Protein AF-A0A7R8WP58-F1 (afdb_monomer_lite)

Structure (mmCIF, N/CA/C/O backbone):
data_AF-A0A7R8WP58-F1
#
_entry.id   AF-A0A7R8WP58-F1
#
loop_
_atom_site.group_PDB
_atom_site.id
_atom_site.type_symbol
_atom_site.label_atom_id
_atom_site.label_alt_id
_atom_site.label_comp_id
_atom_site.label_asym_id
_atom_site.label_entity_id
_atom_site.label_seq_id
_atom_site.pdbx_PDB_ins_code
_atom_site.Cartn_x
_atom_site.Cartn_y
_atom_site.Cartn_z
_atom_site.occupancy
_atom_site.B_iso_or_equiv
_atom_site.auth_seq_id
_atom_site.auth_comp_id
_atom_site.auth_asym_id
_atom_site.auth_atom_id
_atom_site.pdbx_PDB_model_num
ATOM 1 N N . MET A 1 1 ? -33.210 34.467 53.125 1.00 68.06 1 MET A N 1
ATOM 2 C CA . MET A 1 1 ? -32.275 33.320 53.226 1.00 68.06 1 MET A CA 1
ATOM 3 C C . MET A 1 1 ? -32.558 32.257 52.162 1.00 68.06 1 MET A C 1
ATOM 5 O O . MET A 1 1 ? -31.638 31.905 51.439 1.00 68.06 1 MET A O 1
ATOM 9 N N . ALA A 1 2 ? -33.819 31.841 51.974 1.00 75.44 2 ALA A N 1
ATOM 10 C CA . ALA A 1 2 ? -34.217 30.855 50.958 1.00 75.44 2 ALA A CA 1
ATOM 11 C C . ALA A 1 2 ? -33.840 31.225 49.505 1.00 75.44 2 ALA A C 1
ATOM 13 O O . ALA A 1 2 ? -33.280 30.396 48.801 1.00 75.44 2 ALA A O 1
ATOM 14 N N . LEU A 1 3 ? -34.055 32.477 49.074 1.00 73.69 3 LEU A N 1
ATOM 15 C CA . LEU A 1 3 ? -33.758 32.908 47.695 1.00 73.69 3 LEU A CA 1
ATOM 16 C C . LEU A 1 3 ? -32.257 32.872 47.361 1.00 73.69 3 LEU A C 1
ATOM 18 O O . LEU A 1 3 ? -31.870 32.471 46.272 1.00 73.69 3 LEU A O 1
ATOM 22 N N . ARG A 1 4 ? -31.400 33.232 48.323 1.00 79.25 4 ARG A N 1
ATOM 23 C CA . ARG A 1 4 ? -29.939 33.168 48.172 1.00 79.25 4 ARG A CA 1
ATOM 24 C C . ARG A 1 4 ? -29.453 31.719 48.088 1.00 79.25 4 ARG A C 1
ATOM 26 O O . ARG A 1 4 ? -28.597 31.431 47.263 1.00 79.25 4 ARG A O 1
ATOM 33 N N . ASN A 1 5 ? -30.030 30.815 48.882 1.00 73.81 5 ASN A N 1
ATOM 34 C CA . ASN A 1 5 ? -29.728 29.383 48.800 1.00 73.81 5 ASN A CA 1
ATOM 35 C C . ASN A 1 5 ? -30.231 28.765 47.487 1.00 73.81 5 ASN A C 1
ATOM 37 O O . ASN A 1 5 ? -29.551 27.918 46.921 1.00 73.81 5 ASN A O 1
ATOM 41 N N . PHE A 1 6 ? -31.380 29.214 46.975 1.00 83.88 6 PHE A N 1
ATOM 42 C CA . PHE A 1 6 ? -31.916 28.757 45.692 1.00 83.88 6 PHE A CA 1
ATOM 43 C C . PHE A 1 6 ? -31.050 29.220 44.513 1.00 83.88 6 PHE A C 1
ATOM 45 O O . PHE A 1 6 ? -30.706 28.419 43.652 1.00 83.88 6 PHE A O 1
ATOM 52 N N . LEU A 1 7 ? -30.621 30.487 44.516 1.00 84.81 7 LEU A N 1
ATOM 53 C CA . LEU A 1 7 ? -29.692 31.027 43.519 1.00 84.81 7 LEU A CA 1
ATOM 54 C C . LEU A 1 7 ? -28.318 30.343 43.583 1.00 84.81 7 LEU A C 1
ATOM 56 O O . LEU A 1 7 ? -27.746 30.037 42.542 1.00 84.81 7 LEU A O 1
ATOM 60 N N . LEU A 1 8 ? -27.812 30.049 44.786 1.00 82.06 8 LEU A N 1
ATOM 61 C CA . LEU A 1 8 ? -26.585 29.267 44.969 1.00 82.06 8 LEU A CA 1
ATOM 62 C C . LEU A 1 8 ? -26.729 27.848 44.405 1.00 82.06 8 LEU A C 1
ATOM 64 O O . LEU A 1 8 ? -25.836 27.395 43.699 1.00 82.06 8 LEU A O 1
ATOM 68 N N . HIS A 1 9 ? -27.853 27.169 44.647 1.00 81.06 9 HIS A N 1
ATOM 69 C CA . HIS A 1 9 ? -28.121 25.862 44.044 1.00 81.06 9 HIS A CA 1
ATOM 70 C C . HIS A 1 9 ? -28.198 25.926 42.519 1.00 81.06 9 HIS A C 1
ATOM 72 O O . HIS A 1 9 ? -27.624 25.067 41.857 1.00 81.06 9 HIS A O 1
ATOM 78 N N . LEU A 1 10 ? -28.855 26.946 41.961 1.00 84.94 10 LEU A N 1
ATOM 79 C CA . LEU A 1 10 ? -28.964 27.121 40.513 1.00 84.94 10 LEU A CA 1
ATOM 80 C C . LEU A 1 10 ? -27.586 27.323 39.865 1.00 84.94 10 LEU A C 1
ATOM 82 O O . LEU A 1 10 ? -27.299 26.724 38.833 1.00 84.94 10 LEU A O 1
ATOM 86 N N . LEU A 1 11 ? -26.723 28.126 40.497 1.00 86.00 11 LEU A N 1
ATOM 87 C CA . LEU A 1 11 ? -25.346 28.342 40.050 1.00 86.00 11 LEU A CA 1
ATOM 88 C C . LEU A 1 11 ? -24.511 27.063 40.138 1.00 86.00 11 LEU A C 1
ATOM 90 O O . LEU A 1 11 ? -23.787 26.755 39.201 1.00 86.00 11 LEU A O 1
ATOM 94 N N . VAL A 1 12 ? -24.638 26.296 41.223 1.00 85.62 12 VAL A N 1
ATOM 95 C CA . VAL A 1 12 ? -23.938 25.009 41.368 1.00 85.62 12 VAL A CA 1
ATOM 96 C C . VAL A 1 12 ? -24.387 24.022 40.289 1.00 85.62 12 VAL A C 1
ATOM 98 O O . VAL A 1 12 ? -23.543 23.397 39.661 1.00 85.62 12 VAL A O 1
ATOM 101 N N . VAL A 1 13 ? -25.691 23.919 40.013 1.00 83.69 13 VAL A N 1
ATOM 102 C CA . VAL A 1 13 ? -26.216 23.056 38.940 1.00 83.69 13 VAL A CA 1
ATOM 103 C C . VAL A 1 13 ? -25.711 23.510 37.568 1.00 83.69 13 VAL A C 1
ATOM 105 O O . VAL A 1 13 ? -25.278 22.672 36.781 1.00 83.69 13 VAL A O 1
ATOM 108 N N . ALA A 1 14 ? -25.704 24.817 37.289 1.00 83.25 14 ALA A N 1
ATOM 109 C CA . ALA A 1 14 ? -25.178 25.362 36.038 1.00 83.25 14 ALA A CA 1
ATOM 110 C C . ALA A 1 14 ? -23.674 25.079 35.861 1.00 83.25 14 ALA A C 1
ATOM 112 O O . ALA A 1 14 ? -23.256 24.686 34.777 1.00 83.25 14 ALA A O 1
ATOM 113 N N . VAL A 1 15 ? -22.866 25.217 36.922 1.00 80.56 15 VAL A N 1
ATOM 114 C CA . VAL A 1 15 ? -21.425 24.902 36.898 1.00 80.56 15 VAL A CA 1
ATOM 115 C C . VAL A 1 15 ? -21.194 23.410 36.644 1.00 80.56 15 VAL A C 1
ATOM 117 O O . VAL A 1 15 ? -20.468 23.072 35.716 1.00 80.56 15 VAL A O 1
ATOM 120 N N . LEU A 1 16 ? -21.890 22.527 37.369 1.00 75.81 16 LEU A N 1
ATOM 121 C CA . LEU A 1 16 ? -21.774 21.071 37.201 1.00 75.81 16 LEU A CA 1
ATOM 122 C C . LEU A 1 16 ? -22.236 20.580 35.818 1.00 75.81 16 LEU A C 1
ATOM 124 O O . LEU A 1 16 ? -21.753 19.560 35.331 1.00 75.81 16 LEU A O 1
ATOM 128 N N . SER A 1 17 ? -23.166 21.296 35.178 1.00 73.38 17 SER A N 1
ATOM 129 C CA . SER A 1 17 ? -23.637 20.970 33.824 1.00 73.38 17 SER A CA 1
ATOM 130 C C . SER A 1 17 ? -22.551 21.214 32.770 1.00 73.38 17 SER A C 1
ATOM 132 O O . SER A 1 17 ? -22.412 20.412 31.852 1.00 73.38 17 SER A O 1
ATOM 134 N N . ASN A 1 18 ? -21.737 22.265 32.937 1.00 63.88 18 ASN A N 1
ATOM 135 C CA . ASN A 1 18 ? -20.601 22.550 32.050 1.00 63.88 18 ASN A CA 1
ATOM 136 C C . ASN A 1 18 ? -19.477 21.504 32.185 1.00 63.88 18 ASN A C 1
ATOM 138 O O . ASN A 1 18 ? -18.774 21.222 31.216 1.00 63.88 18 ASN A O 1
ATOM 142 N N . ASP A 1 19 ? -19.308 20.909 33.370 1.00 63.84 19 ASP A N 1
ATOM 143 C CA . ASP A 1 19 ? -18.281 19.887 33.609 1.00 63.84 19 ASP A CA 1
ATOM 144 C C . ASP A 1 19 ? -18.622 18.537 32.946 1.00 63.84 19 ASP A C 1
ATOM 146 O O . ASP A 1 19 ? -17.722 17.813 32.516 1.00 63.84 19 A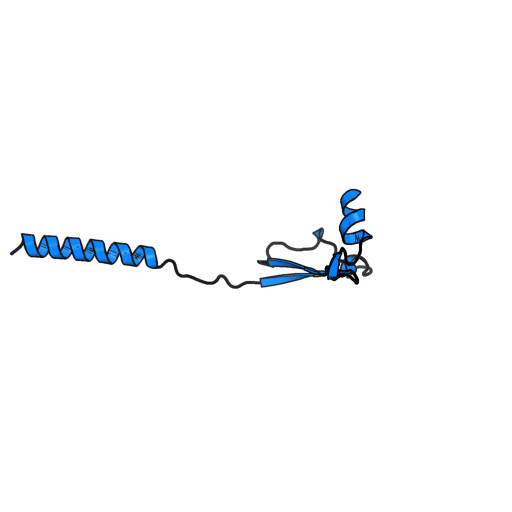SP A O 1
ATOM 150 N N . LEU A 1 20 ? -19.912 18.195 32.814 1.00 60.78 20 LEU A N 1
ATOM 151 C CA . LEU A 1 20 ? -20.348 16.932 32.202 1.00 60.78 20 LEU A CA 1
ATOM 152 C C . LEU A 1 20 ? -20.134 16.906 30.679 1.00 60.78 20 LEU A C 1
ATOM 154 O O . LEU A 1 20 ? -19.805 15.856 30.129 1.00 60.78 20 LEU A O 1
ATOM 158 N N . GLU A 1 21 ? -20.247 18.052 30.002 1.00 60.25 21 GLU A N 1
ATOM 159 C CA . GLU A 1 21 ? -19.946 18.170 28.566 1.00 60.25 21 GLU A CA 1
ATOM 160 C C . GLU A 1 21 ? -18.440 18.058 28.269 1.00 60.25 21 GLU A C 1
ATOM 162 O O . GLU A 1 21 ? -18.048 17.631 27.183 1.00 60.25 21 GLU A O 1
ATOM 167 N N . ASN A 1 22 ? -17.587 18.355 29.256 1.00 58.12 22 ASN A N 1
ATOM 168 C CA . ASN A 1 22 ? -16.131 18.243 29.145 1.00 58.12 22 ASN A CA 1
ATOM 169 C C . ASN A 1 22 ? -15.597 16.839 29.485 1.00 58.12 22 ASN A C 1
ATOM 171 O O . ASN A 1 22 ? -14.414 16.554 29.291 1.00 58.12 22 ASN A O 1
ATOM 175 N N . LEU A 1 23 ? -16.472 15.916 29.908 1.00 57.47 23 LEU A N 1
ATOM 176 C CA . LEU A 1 23 ? -16.184 14.480 29.954 1.00 57.47 23 LEU A CA 1
ATOM 177 C C . LEU A 1 23 ? -16.292 13.844 28.556 1.00 57.47 23 LEU A C 1
ATOM 179 O O . LEU A 1 23 ? -16.566 12.652 28.415 1.00 57.47 23 LEU A O 1
ATOM 183 N N . SER A 1 2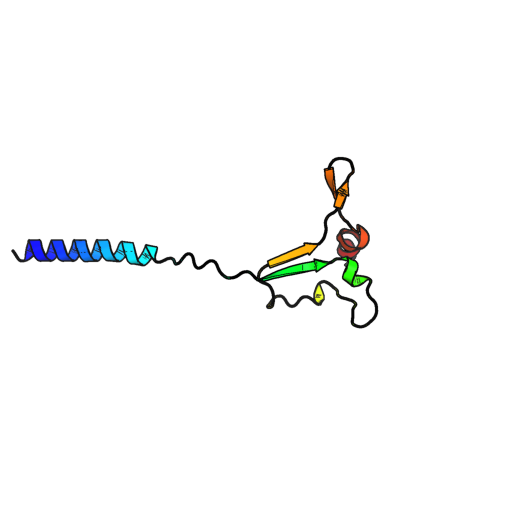4 ? -16.016 14.602 27.489 1.00 59.59 24 SER A N 1
ATOM 184 C CA . SER A 1 24 ? -15.498 14.003 26.268 1.00 59.59 24 SER A CA 1
ATOM 185 C C . SER A 1 24 ? -14.140 13.404 26.619 1.00 59.59 24 SER A C 1
ATOM 187 O O . SER A 1 24 ? -13.087 14.026 26.464 1.00 59.59 24 SER A O 1
ATOM 189 N N . THR A 1 25 ? -14.157 12.191 27.167 1.00 51.97 25 THR A N 1
ATOM 190 C CA . THR A 1 25 ? -12.969 11.374 27.312 1.00 51.97 25 THR A CA 1
ATOM 191 C C . THR A 1 25 ? -12.292 11.388 25.952 1.00 51.97 25 THR A C 1
ATOM 193 O O . THR A 1 25 ? -12.826 10.837 24.987 1.00 51.97 25 THR A O 1
ATOM 196 N N . HIS A 1 26 ? -11.126 12.022 25.856 1.00 56.34 26 HIS A N 1
ATOM 197 C CA . HIS A 1 26 ? -10.170 11.772 24.786 1.00 56.34 26 HIS A CA 1
ATOM 198 C C . HIS A 1 26 ? -9.647 10.339 24.984 1.00 56.34 26 HIS A C 1
ATOM 200 O O . HIS A 1 26 ? -8.486 10.090 25.296 1.00 56.34 26 HIS A O 1
ATOM 206 N N . SER A 1 27 ? -10.552 9.367 24.873 1.00 62.31 27 SER A N 1
ATOM 207 C CA . SER A 1 27 ? -10.228 7.968 24.708 1.00 62.31 27 SER A CA 1
ATOM 208 C C . SER A 1 27 ? -9.604 7.889 23.328 1.00 62.31 27 SER A C 1
ATOM 210 O O . SER A 1 27 ? -10.297 7.832 22.314 1.00 62.31 27 SER A O 1
ATOM 212 N N . SER A 1 28 ? -8.278 7.999 23.278 1.00 70.31 28 SER A N 1
ATOM 213 C CA . SER A 1 28 ? -7.519 7.651 22.087 1.00 70.31 28 SER A CA 1
ATOM 214 C C . SER A 1 28 ? -7.888 6.210 21.743 1.00 70.31 28 SER A C 1
ATOM 216 O O . SER A 1 28 ? -7.446 5.270 22.408 1.00 70.31 28 SER A O 1
ATOM 218 N N . SER A 1 29 ? -8.774 6.030 20.759 1.00 81.50 29 SER A N 1
ATOM 219 C CA . SER A 1 29 ? -9.173 4.706 20.297 1.00 81.50 29 SER A CA 1
ATOM 220 C C . SER A 1 29 ? -7.906 3.951 19.902 1.00 81.50 29 SER A C 1
ATOM 222 O O . SER A 1 29 ? -7.127 4.454 19.082 1.00 81.50 29 SER A O 1
ATOM 224 N N . LYS A 1 30 ? -7.681 2.762 20.474 1.00 90.44 30 LYS A N 1
ATOM 225 C CA . LYS A 1 30 ? -6.521 1.937 20.113 1.00 90.44 30 LYS A CA 1
ATOM 226 C C . LYS A 1 30 ? -6.508 1.730 18.599 1.00 90.44 30 LYS A C 1
ATOM 228 O O . LYS A 1 30 ? -7.530 1.397 18.003 1.00 90.44 30 LYS A O 1
ATOM 233 N N . ARG A 1 31 ? -5.350 1.948 17.977 1.00 94.50 31 ARG A N 1
ATOM 234 C CA . ARG A 1 31 ? -5.182 1.797 16.530 1.00 94.50 31 ARG A CA 1
ATOM 235 C C . ARG A 1 31 ? -4.585 0.431 16.211 1.00 94.50 31 ARG A C 1
ATOM 237 O O . ARG A 1 31 ? -3.617 0.029 16.848 1.00 94.50 31 ARG A O 1
ATOM 244 N N . VAL A 1 32 ? -5.137 -0.238 15.202 1.00 96.50 32 VAL A N 1
ATOM 245 C CA . VAL A 1 32 ? -4.543 -1.417 14.562 1.00 96.50 32 VAL A CA 1
ATOM 246 C C . VAL A 1 32 ? -4.162 -0.994 13.150 1.00 96.50 32 VAL A C 1
ATOM 248 O O . VAL A 1 32 ? -5.036 -0.731 12.325 1.00 96.50 32 VAL A O 1
ATOM 251 N N . VAL A 1 33 ? -2.860 -0.849 12.906 1.00 97.19 33 VAL A N 1
ATOM 252 C CA . VAL A 1 33 ? -2.323 -0.351 11.634 1.00 97.19 33 VAL A CA 1
ATOM 253 C C . VAL A 1 33 ? -1.809 -1.531 10.823 1.00 97.19 33 VAL A C 1
ATOM 255 O O . VAL A 1 33 ? -0.852 -2.191 11.221 1.00 97.19 33 VAL A O 1
ATOM 258 N N . CYS A 1 34 ? -2.444 -1.784 9.686 1.00 98.25 34 CYS A N 1
ATOM 259 C CA . CYS A 1 34 ? -2.082 -2.861 8.779 1.00 98.25 34 CYS A CA 1
ATOM 260 C C . CYS A 1 34 ? -1.329 -2.307 7.575 1.00 98.25 34 CYS A C 1
ATOM 262 O O . CYS A 1 34 ? -1.722 -1.290 7.010 1.00 98.25 34 CYS A O 1
ATOM 264 N N . TYR A 1 35 ? -0.270 -2.996 7.165 1.00 98.19 35 TYR A N 1
ATOM 265 C CA . TYR A 1 35 ? 0.478 -2.672 5.955 1.00 98.19 35 TYR A CA 1
ATOM 266 C C . TYR A 1 35 ? 0.085 -3.645 4.848 1.00 98.19 35 TYR A C 1
ATOM 268 O O . TYR A 1 35 ? 0.238 -4.857 5.001 1.00 98.19 35 TYR A O 1
ATOM 276 N N . TYR A 1 36 ? -0.403 -3.114 3.732 1.00 97.62 36 TYR A N 1
ATOM 277 C CA . TYR A 1 36 ? -0.585 -3.874 2.503 1.00 97.62 36 TYR A CA 1
ATOM 278 C C . TYR A 1 36 ? 0.646 -3.700 1.621 1.00 97.62 36 TYR A C 1
ATOM 280 O O . TYR A 1 36 ? 1.127 -2.586 1.453 1.00 97.62 36 TYR A O 1
ATOM 288 N N . THR A 1 37 ? 1.147 -4.793 1.051 1.00 97.19 37 THR A N 1
ATOM 289 C CA . THR A 1 37 ? 2.348 -4.777 0.208 1.00 97.19 37 THR A CA 1
ATOM 290 C C . THR A 1 37 ? 1.985 -5.186 -1.210 1.00 97.19 37 THR A C 1
ATOM 292 O O . THR A 1 37 ? 1.534 -6.311 -1.433 1.00 97.19 37 THR A O 1
ATOM 295 N N . ASN A 1 38 ? 2.181 -4.280 -2.170 1.00 94.69 38 ASN A N 1
ATOM 296 C CA . ASN A 1 38 ? 1.742 -4.472 -3.556 1.00 94.69 38 ASN A CA 1
ATOM 297 C C . ASN A 1 38 ? 2.384 -5.697 -4.232 1.00 94.69 38 ASN A C 1
ATOM 299 O O . ASN A 1 38 ? 1.732 -6.395 -5.004 1.00 94.69 38 ASN A O 1
ATOM 303 N N . TRP A 1 39 ? 3.614 -6.053 -3.856 1.00 95.81 39 TRP A N 1
ATOM 304 C CA . TRP A 1 39 ? 4.316 -7.220 -4.390 1.00 95.81 39 TRP A CA 1
ATOM 305 C C . TRP A 1 39 ? 3.778 -8.569 -3.882 1.00 95.81 39 TRP A C 1
ATOM 307 O O . TRP A 1 39 ? 4.184 -9.620 -4.384 1.00 95.81 39 TRP A O 1
ATOM 317 N N . SER A 1 40 ? 2.860 -8.589 -2.907 1.00 97.06 40 SER A N 1
ATOM 318 C CA . SER A 1 40 ? 2.256 -9.841 -2.423 1.00 97.06 40 SER A CA 1
ATOM 319 C C . SER A 1 40 ? 1.397 -10.547 -3.481 1.00 97.06 40 SER A C 1
ATOM 321 O O . SER A 1 40 ? 1.203 -11.762 -3.400 1.00 97.06 40 SER A O 1
ATOM 323 N N . VAL A 1 41 ? 0.970 -9.829 -4.523 1.00 95.44 41 VAL A N 1
ATOM 324 C CA . VAL A 1 41 ? 0.282 -10.390 -5.696 1.00 95.44 41 VAL A CA 1
ATOM 325 C C . VAL A 1 41 ? 1.165 -11.342 -6.515 1.00 95.44 41 VAL A C 1
ATOM 327 O O . VAL A 1 41 ? 0.647 -12.207 -7.221 1.00 95.44 41 VAL A O 1
ATOM 330 N N . TYR A 1 42 ? 2.492 -11.214 -6.415 1.00 95.94 42 TYR A N 1
ATOM 331 C CA . TYR A 1 42 ? 3.450 -12.036 -7.161 1.00 95.94 42 TYR A CA 1
ATOM 332 C C . TYR A 1 42 ? 3.789 -13.362 -6.474 1.00 95.94 42 TYR A C 1
ATOM 334 O O . TYR A 1 42 ? 4.477 -14.209 -7.051 1.00 95.94 42 TYR A O 1
ATOM 342 N N . ARG A 1 43 ? 3.312 -13.570 -5.242 1.00 97.94 43 ARG A N 1
ATOM 343 C CA . ARG A 1 43 ? 3.445 -14.858 -4.556 1.00 97.94 43 ARG A CA 1
ATOM 344 C C . ARG A 1 43 ? 2.598 -15.922 -5.255 1.00 97.94 43 ARG A C 1
ATOM 346 O O . ARG A 1 43 ? 1.596 -15.622 -5.897 1.00 97.94 43 ARG A O 1
ATOM 353 N N . GLN A 1 44 ? 3.017 -17.176 -5.120 1.00 97.19 44 GLN A N 1
ATOM 354 C CA . GLN A 1 44 ? 2.364 -18.319 -5.756 1.00 97.19 44 GLN A CA 1
ATOM 355 C C . GLN A 1 44 ? 1.391 -19.020 -4.803 1.00 97.19 44 GLN A C 1
ATOM 357 O O . GLN A 1 44 ? 1.560 -18.992 -3.580 1.00 97.19 44 GLN A O 1
ATOM 362 N N . GLY A 1 45 ? 0.391 -19.690 -5.379 1.00 96.75 45 GLY A N 1
ATOM 363 C CA . GLY A 1 45 ? -0.578 -20.500 -4.641 1.00 96.75 45 GLY A CA 1
ATOM 364 C C . GLY A 1 45 ? -1.317 -19.712 -3.557 1.00 96.75 45 GLY A C 1
ATOM 365 O O . GLY A 1 45 ? -1.684 -18.557 -3.754 1.00 96.75 45 GLY A O 1
ATOM 366 N N . ILE A 1 46 ? -1.504 -20.339 -2.394 1.00 96.81 46 ILE A N 1
ATOM 367 C CA . ILE A 1 46 ? -2.254 -19.772 -1.259 1.00 96.81 46 ILE A CA 1
ATOM 368 C C . ILE A 1 46 ? -1.606 -18.528 -0.634 1.00 96.81 46 ILE A C 1
ATOM 370 O O . ILE A 1 46 ? -2.244 -17.837 0.151 1.00 96.81 46 ILE A O 1
ATOM 374 N N . ALA A 1 47 ? -0.336 -18.254 -0.944 1.00 96.50 47 ALA A N 1
ATOM 375 C CA . ALA A 1 47 ? 0.375 -17.089 -0.431 1.00 96.50 47 ALA A CA 1
ATOM 376 C C . ALA A 1 47 ? 0.168 -15.838 -1.301 1.00 96.50 47 ALA A C 1
ATOM 378 O O . ALA A 1 47 ? 0.599 -14.753 -0.899 1.00 96.50 47 ALA A O 1
ATOM 379 N N . LYS A 1 48 ? -0.454 -15.981 -2.483 1.00 97.69 48 LYS A N 1
ATOM 380 C CA . LYS A 1 48 ? -0.873 -14.854 -3.320 1.00 97.69 48 LYS A CA 1
ATOM 381 C C . LYS A 1 48 ? -1.913 -14.035 -2.569 1.00 97.69 48 LYS A C 1
ATOM 383 O O . LYS A 1 48 ? -2.923 -14.578 -2.136 1.00 97.69 48 LYS A O 1
ATOM 388 N N . PHE A 1 49 ? -1.666 -12.738 -2.443 1.00 97.12 49 PHE A N 1
ATOM 389 C CA . PHE A 1 49 ? -2.543 -11.844 -1.698 1.00 97.12 49 PHE A CA 1
ATOM 390 C C . PHE A 1 49 ? -2.834 -10.592 -2.526 1.00 97.12 49 PHE A C 1
ATOM 392 O O . PHE A 1 49 ? -1.911 -9.876 -2.915 1.00 97.12 49 PHE A O 1
ATOM 399 N N . LEU A 1 50 ? -4.112 -10.370 -2.819 1.00 95.44 50 LEU A N 1
ATOM 400 C CA . LEU A 1 50 ? -4.663 -9.242 -3.566 1.00 95.44 50 LEU A CA 1
ATOM 401 C C . LEU A 1 50 ? -5.330 -8.244 -2.603 1.00 95.44 50 LEU A C 1
ATOM 403 O O . LEU A 1 50 ? -5.643 -8.622 -1.469 1.00 95.44 50 LEU A O 1
ATOM 407 N N . PRO A 1 51 ? -5.615 -7.000 -3.035 1.00 94.56 51 PRO A N 1
ATOM 408 C CA . PRO A 1 51 ? -6.376 -6.045 -2.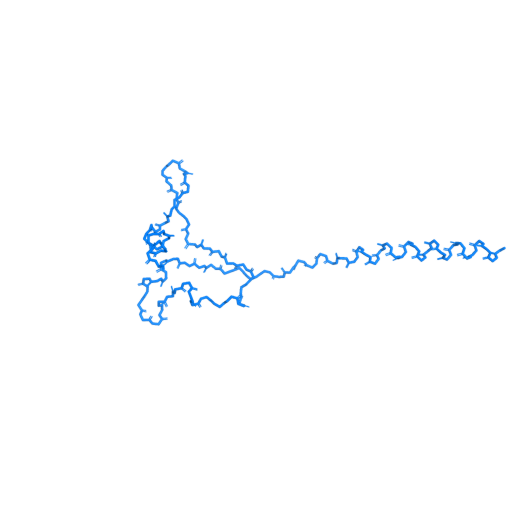226 1.00 94.56 51 PRO A CA 1
ATOM 409 C C . PRO A 1 51 ? -7.721 -6.609 -1.741 1.00 94.56 51 PRO A C 1
ATOM 411 O O . PRO A 1 51 ? -8.074 -6.434 -0.578 1.00 94.56 51 PRO A O 1
ATOM 414 N N . ASP A 1 52 ? -8.404 -7.393 -2.579 1.00 94.75 52 ASP A N 1
ATOM 415 C CA . ASP A 1 52 ? -9.687 -8.039 -2.254 1.00 94.75 52 ASP A CA 1
ATOM 416 C C . ASP A 1 52 ? -9.597 -9.062 -1.114 1.00 94.75 52 ASP A C 1
ATOM 418 O O . ASP A 1 52 ? -10.608 -9.475 -0.550 1.00 94.75 52 ASP A O 1
ATOM 422 N N . ASN A 1 53 ? -8.390 -9.510 -0.762 1.00 96.50 53 ASN A N 1
ATOM 423 C CA . ASN A 1 53 ? -8.187 -10.431 0.351 1.00 96.50 53 ASN A CA 1
ATOM 424 C C . ASN A 1 53 ? -8.090 -9.714 1.708 1.00 96.50 53 ASN A C 1
ATOM 426 O O . ASN A 1 53 ? -8.038 -10.377 2.746 1.00 96.50 53 ASN A O 1
ATOM 430 N N . ILE A 1 54 ? -8.060 -8.378 1.732 1.00 97.31 54 ILE A N 1
ATOM 431 C CA . ILE A 1 54 ? -8.006 -7.598 2.970 1.00 97.31 54 ILE A CA 1
ATOM 432 C C . ILE A 1 54 ? -9.368 -7.658 3.664 1.00 97.31 54 ILE A C 1
ATOM 434 O O . ILE A 1 54 ? -10.376 -7.214 3.125 1.00 97.31 54 ILE A O 1
ATOM 438 N N . ASN A 1 55 ? -9.393 -8.148 4.905 1.00 97.56 55 ASN A N 1
ATOM 439 C CA . ASN A 1 55 ? -10.576 -8.047 5.754 1.00 97.56 55 ASN A CA 1
ATOM 440 C C . ASN A 1 55 ? -10.628 -6.646 6.405 1.00 97.56 55 ASN A C 1
ATOM 442 O O . ASN A 1 55 ? -9.799 -6.361 7.279 1.00 97.56 55 ASN A O 1
ATOM 446 N N . PRO A 1 56 ? -11.595 -5.781 6.040 1.00 95.38 56 PRO A N 1
ATOM 447 C CA . PRO A 1 56 ? -11.640 -4.393 6.502 1.00 95.38 56 PRO A CA 1
ATOM 448 C C . PRO A 1 56 ? -11.983 -4.254 7.992 1.00 95.38 56 PRO A C 1
ATOM 450 O O . PRO A 1 56 ? -11.794 -3.184 8.560 1.00 95.38 56 PRO A O 1
ATOM 453 N N . TYR A 1 57 ? -12.454 -5.318 8.649 1.00 96.81 57 TYR A N 1
ATOM 454 C CA . TYR A 1 57 ? -12.837 -5.291 10.063 1.00 96.81 57 TYR A CA 1
ATOM 455 C C . TYR A 1 57 ? -11.681 -5.614 11.023 1.00 96.81 57 TYR A C 1
ATOM 457 O O . TYR A 1 57 ? -11.854 -5.520 12.236 1.00 96.81 57 TYR A O 1
ATOM 465 N N . LEU A 1 58 ? -10.505 -5.999 10.510 1.00 96.88 58 LEU A N 1
ATOM 466 C CA . LEU A 1 58 ? -9.337 -6.340 11.338 1.00 96.88 58 LEU A CA 1
ATOM 467 C C . LEU A 1 58 ? -8.424 -5.142 11.636 1.00 96.88 58 LEU A C 1
ATOM 469 O O . LEU A 1 58 ? -7.631 -5.197 12.574 1.00 96.88 58 LEU A O 1
ATOM 473 N N . CYS A 1 59 ? -8.512 -4.075 10.843 1.00 96.94 59 CYS A N 1
ATOM 474 C CA . CYS A 1 59 ? -7.592 -2.941 10.876 1.00 96.94 59 CYS A CA 1
ATOM 475 C C . CYS A 1 59 ? -8.378 -1.646 11.073 1.00 96.94 59 CYS A C 1
ATOM 477 O O . CYS A 1 59 ? -9.428 -1.464 10.467 1.00 96.94 59 CYS A O 1
ATOM 479 N N . THR A 1 60 ? -7.856 -0.714 11.871 1.00 96.38 60 THR A N 1
ATOM 480 C CA . THR A 1 60 ? -8.428 0.642 11.935 1.00 96.38 60 THR A CA 1
ATOM 481 C C . THR A 1 60 ? -7.799 1.575 10.907 1.00 96.38 60 THR A C 1
ATOM 483 O O . THR A 1 60 ? -8.409 2.569 10.536 1.00 96.38 60 THR A O 1
ATOM 486 N N . HIS A 1 61 ? -6.574 1.275 10.466 1.00 96.81 61 HIS A N 1
ATOM 487 C CA . HIS A 1 61 ? -5.866 2.006 9.418 1.00 96.81 61 HIS A CA 1
ATOM 488 C C . HIS A 1 61 ? -5.182 1.009 8.486 1.00 96.81 61 HIS A C 1
ATOM 490 O O . HIS A 1 61 ? -4.584 0.033 8.948 1.00 96.81 61 HIS A O 1
ATOM 496 N N . LEU A 1 62 ? -5.228 1.293 7.189 1.00 97.69 62 LEU A N 1
ATOM 497 C CA . LEU A 1 62 ? -4.503 0.552 6.167 1.00 97.69 62 LEU A CA 1
ATOM 498 C C . LEU A 1 62 ? -3.457 1.470 5.531 1.00 97.69 62 LEU A C 1
ATOM 500 O O . LEU A 1 62 ? -3.780 2.572 5.094 1.00 97.69 62 LEU A O 1
ATOM 504 N N . VAL A 1 63 ? -2.211 1.011 5.483 1.00 98.19 63 VAL A N 1
ATOM 505 C CA . VAL A 1 63 ? -1.091 1.700 4.841 1.00 98.19 63 VAL A CA 1
ATOM 506 C C . VAL A 1 63 ? -0.690 0.911 3.603 1.00 98.19 63 VAL A C 1
ATOM 508 O O . VAL A 1 63 ? -0.284 -0.246 3.707 1.00 98.19 63 VAL A O 1
ATOM 511 N N . TYR A 1 64 ? -0.794 1.534 2.432 1.00 96.88 64 TYR A N 1
ATOM 512 C CA . TYR A 1 64 ? -0.272 0.968 1.192 1.00 96.88 64 TYR A CA 1
ATOM 513 C C . TYR A 1 64 ? 1.250 1.125 1.157 1.00 96.88 64 TYR A C 1
ATOM 515 O O . TYR A 1 64 ? 1.767 2.234 1.304 1.00 96.88 64 TYR A O 1
ATOM 523 N N . ALA A 1 65 ? 1.970 0.020 0.986 1.00 95.44 65 ALA A N 1
ATOM 524 C CA . ALA A 1 65 ? 3.420 -0.034 1.043 1.00 95.44 65 ALA A CA 1
ATOM 525 C C . ALA A 1 65 ? 4.003 -0.629 -0.253 1.00 95.44 65 ALA A C 1
ATOM 527 O O . ALA A 1 65 ? 3.611 -1.718 -0.668 1.00 95.44 65 ALA A O 1
ATOM 528 N N . PHE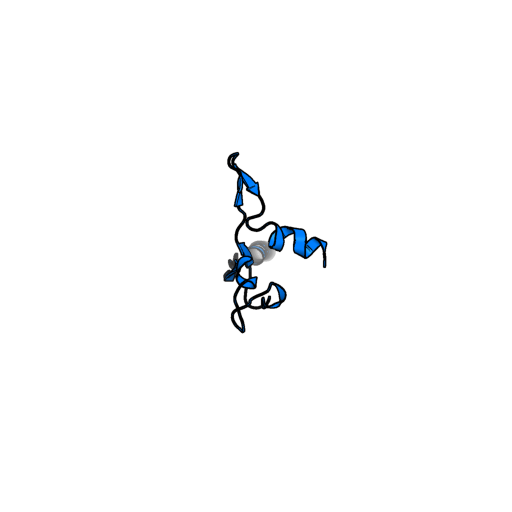 A 1 66 ? 4.950 0.027 -0.921 1.00 96.38 66 PHE A N 1
ATOM 529 C CA . PHE A 1 66 ? 5.512 1.363 -0.658 1.00 96.38 66 PHE A CA 1
ATOM 530 C C . PHE A 1 66 ? 5.398 2.244 -1.900 1.00 96.38 66 PHE A C 1
ATOM 532 O O . PHE A 1 66 ? 5.275 1.740 -3.009 1.00 96.38 66 PHE A O 1
ATOM 539 N N . GLY A 1 67 ? 5.471 3.561 -1.705 1.00 96.31 67 GLY A N 1
ATOM 540 C CA . GLY A 1 67 ? 5.837 4.484 -2.776 1.00 96.31 67 GLY A CA 1
ATOM 541 C C . GLY A 1 67 ? 7.356 4.511 -2.959 1.00 96.31 67 GLY A C 1
ATOM 542 O O . GLY A 1 67 ? 8.113 4.260 -2.019 1.00 96.31 67 GLY A O 1
ATOM 543 N N . GLY A 1 68 ? 7.808 4.817 -4.170 1.00 95.69 68 GLY A N 1
ATOM 544 C CA . GLY A 1 68 ? 9.211 5.068 -4.483 1.00 95.69 68 GLY A CA 1
ATOM 545 C C . GLY A 1 68 ? 9.539 6.561 -4.523 1.00 95.69 68 GLY A C 1
ATOM 546 O O . GLY A 1 68 ? 8.653 7.414 -4.543 1.00 95.69 68 GLY A O 1
ATOM 547 N N . LEU A 1 69 ? 10.834 6.872 -4.602 1.00 97.50 69 LEU A N 1
ATOM 548 C CA . LEU A 1 69 ? 11.330 8.220 -4.887 1.00 97.50 69 LEU A CA 1
ATOM 549 C C . LEU A 1 69 ? 12.140 8.231 -6.186 1.00 97.50 69 LEU A C 1
ATOM 551 O O . LEU A 1 69 ? 12.875 7.285 -6.492 1.00 97.50 69 LEU A O 1
ATOM 555 N N . THR A 1 70 ? 12.003 9.294 -6.972 1.00 97.06 70 THR A N 1
ATOM 556 C CA . THR A 1 70 ? 12.912 9.592 -8.083 1.00 97.06 70 THR A CA 1
ATOM 557 C C . THR A 1 70 ? 14.271 10.044 -7.537 1.00 97.06 70 THR A C 1
ATOM 559 O O . THR A 1 70 ? 14.422 10.352 -6.354 1.00 97.06 70 THR A O 1
ATOM 562 N N . LYS A 1 71 ? 15.287 10.130 -8.406 1.00 97.31 71 LYS A N 1
ATOM 563 C CA . LYS A 1 71 ? 16.589 10.716 -8.028 1.00 97.31 71 LYS A CA 1
ATOM 564 C C . LYS A 1 71 ? 16.484 12.199 -7.641 1.00 97.31 71 LYS A C 1
ATOM 566 O O . LYS A 1 71 ? 17.368 12.697 -6.957 1.00 97.31 71 LYS A O 1
ATOM 571 N N . SER A 1 72 ? 15.412 12.868 -8.065 1.00 98.00 72 SER A N 1
ATOM 572 C CA . SER A 1 72 ? 15.100 14.265 -7.748 1.00 98.00 72 SER A CA 1
ATOM 573 C C . SER A 1 72 ? 14.221 14.414 -6.499 1.00 98.00 72 SER A C 1
ATOM 575 O O . SER A 1 72 ? 13.719 15.502 -6.247 1.00 98.00 72 SER A O 1
ATOM 577 N N . TYR A 1 73 ? 14.041 13.342 -5.716 1.00 96.88 73 TYR A N 1
ATOM 578 C CA . TYR A 1 73 ? 13.234 13.313 -4.487 1.00 96.88 73 TYR A CA 1
ATOM 579 C C . TYR A 1 73 ? 11.728 13.533 -4.687 1.00 96.88 73 TYR A C 1
ATOM 581 O O . TYR A 1 73 ? 11.025 13.930 -3.762 1.00 96.88 73 TYR A O 1
ATOM 589 N N . GLU A 1 74 ? 11.213 13.221 -5.873 1.00 98.12 74 GLU A N 1
ATOM 590 C CA . GLU A 1 74 ? 9.775 13.241 -6.146 1.00 98.12 74 GLU A CA 1
ATOM 591 C C . GLU A 1 74 ? 9.168 11.862 -5.885 1.00 98.12 74 GLU A C 1
ATOM 593 O O . GLU A 1 74 ? 9.807 10.837 -6.136 1.00 98.12 74 GLU A O 1
ATOM 598 N N . ILE A 1 75 ? 7.925 11.824 -5.403 1.00 96.88 75 ILE A N 1
ATOM 599 C CA . ILE A 1 75 ? 7.195 10.570 -5.201 1.00 96.88 75 ILE A CA 1
ATOM 600 C C . ILE A 1 75 ? 6.879 9.941 -6.557 1.00 96.88 75 ILE A C 1
ATOM 602 O O . ILE A 1 75 ? 6.443 10.615 -7.487 1.00 96.88 75 ILE A O 1
ATOM 606 N N . LYS A 1 76 ? 7.067 8.626 -6.649 1.00 96.31 76 LYS A N 1
ATOM 607 C CA . LYS A 1 76 ? 6.658 7.813 -7.794 1.00 96.31 76 LYS A CA 1
ATOM 608 C C . LYS A 1 76 ? 6.054 6.481 -7.334 1.00 96.31 76 LYS A C 1
ATOM 610 O O . LYS A 1 76 ? 6.338 6.052 -6.212 1.00 96.31 76 LYS A O 1
ATOM 615 N N . PRO A 1 77 ? 5.290 5.785 -8.190 1.00 96.06 77 PRO A N 1
ATOM 616 C CA . PRO A 1 77 ? 4.946 4.385 -7.963 1.00 96.06 77 PRO A CA 1
ATOM 617 C C . PRO A 1 77 ? 6.202 3.538 -7.733 1.00 96.06 77 PRO A C 1
ATOM 619 O O . PRO A 1 77 ? 7.248 3.783 -8.350 1.00 96.06 77 PRO A O 1
ATOM 622 N N . PHE A 1 78 ? 6.120 2.556 -6.836 1.00 95.88 78 PHE A N 1
ATOM 623 C CA . PHE A 1 78 ? 7.216 1.602 -6.660 1.00 95.88 78 PHE A CA 1
ATOM 624 C C . PHE A 1 78 ? 7.142 0.507 -7.725 1.00 95.88 78 PHE A C 1
ATOM 626 O O . PHE A 1 78 ? 8.168 0.144 -8.298 1.00 95.88 78 PHE A O 1
ATOM 633 N N . ASP A 1 79 ? 5.928 0.049 -8.038 1.00 95.69 79 ASP A N 1
ATOM 634 C CA . ASP A 1 79 ? 5.630 -0.875 -9.127 1.00 95.69 79 ASP A CA 1
ATOM 635 C C . ASP A 1 79 ? 4.533 -0.267 -10.009 1.00 95.69 79 ASP A C 1
ATOM 637 O O . ASP A 1 79 ? 3.347 -0.362 -9.702 1.00 95.69 79 ASP A O 1
ATOM 641 N N . ASN A 1 80 ? 4.927 0.362 -11.122 1.00 94.75 80 ASN A N 1
ATOM 642 C CA . ASN A 1 80 ? 3.998 1.079 -12.004 1.00 94.75 80 ASN A CA 1
ATOM 643 C C . ASN A 1 80 ? 2.842 0.201 -12.506 1.00 94.75 80 ASN A C 1
ATOM 645 O O . ASN A 1 80 ? 1.725 0.684 -12.687 1.00 94.75 80 ASN A O 1
ATOM 649 N N . TYR A 1 81 ? 3.101 -1.091 -12.708 1.00 93.94 81 TYR A N 1
ATOM 650 C CA . TYR A 1 81 ? 2.105 -2.003 -13.239 1.00 93.94 81 TYR A CA 1
ATOM 651 C C . TYR A 1 81 ? 1.003 -2.283 -12.214 1.00 93.94 81 TYR A C 1
ATOM 653 O O . TYR A 1 81 ? -0.178 -2.182 -12.539 1.00 93.94 81 TYR A O 1
ATOM 661 N N . GLN A 1 82 ? 1.366 -2.623 -10.973 1.00 94.12 82 GLN A N 1
ATOM 662 C CA . GLN A 1 82 ? 0.373 -2.909 -9.925 1.00 94.12 82 GLN A CA 1
ATOM 663 C C . GLN A 1 82 ? -0.277 -1.646 -9.378 1.00 94.12 82 GLN A C 1
ATOM 665 O O . GLN A 1 82 ? -1.454 -1.676 -9.030 1.00 94.12 82 GLN A O 1
ATOM 670 N N . ASP A 1 83 ? 0.492 -0.564 -9.287 1.00 93.19 83 ASP A N 1
ATOM 671 C CA . ASP A 1 83 ? 0.053 0.661 -8.632 1.00 93.19 83 ASP A CA 1
ATOM 672 C C . ASP A 1 83 ? -0.841 1.516 -9.548 1.00 93.19 83 ASP A C 1
ATOM 674 O O . ASP A 1 83 ? -1.726 2.198 -9.037 1.00 93.19 83 ASP A O 1
ATOM 678 N N . ILE A 1 84 ? -0.623 1.490 -10.875 1.00 93.81 84 ILE A N 1
ATOM 679 C CA . ILE A 1 84 ? -1.293 2.377 -11.849 1.00 93.81 84 ILE A CA 1
ATOM 680 C C . ILE A 1 84 ? -1.944 1.580 -12.994 1.00 93.81 84 ILE A C 1
ATOM 682 O O . ILE A 1 84 ? -3.167 1.542 -13.110 1.00 93.81 84 ILE A O 1
ATOM 686 N N . GLU A 1 85 ? -1.149 0.894 -13.823 1.00 92.94 85 GLU A N 1
ATOM 687 C CA . GLU A 1 85 ? -1.612 0.358 -15.121 1.00 92.94 85 GLU A CA 1
ATOM 688 C C . GLU A 1 85 ? -2.661 -0.758 -15.009 1.00 92.94 85 GLU A C 1
ATOM 690 O O . GLU A 1 85 ? -3.466 -0.974 -15.918 1.00 92.94 85 GLU A O 1
ATOM 695 N N . LYS A 1 86 ? -2.615 -1.553 -13.937 1.00 85.81 86 LYS A N 1
ATOM 696 C CA . LYS A 1 86 ? -3.584 -2.628 -13.711 1.00 85.81 86 LYS A CA 1
ATOM 697 C C . LYS A 1 86 ? -4.949 -2.063 -13.327 1.00 85.81 86 LYS A C 1
ATOM 699 O O . LYS A 1 86 ? -5.940 -2.532 -13.869 1.00 85.81 86 LYS A O 1
ATOM 704 N N . GLY A 1 87 ? -4.981 -1.055 -12.455 1.00 72.62 87 GLY A N 1
ATOM 705 C CA . GLY A 1 87 ? -6.223 -0.412 -12.021 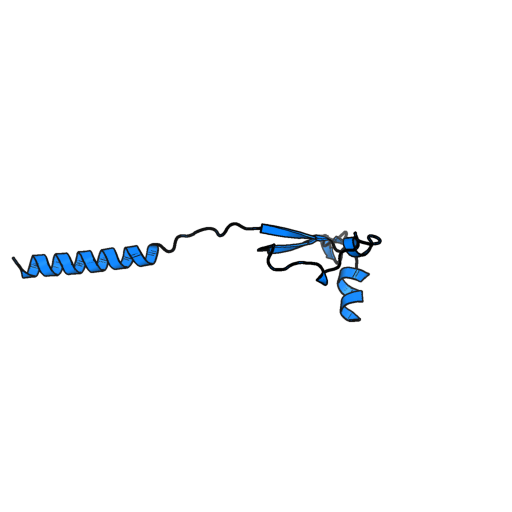1.00 72.62 87 GLY A CA 1
ATOM 706 C C . GLY A 1 87 ? -6.911 0.375 -13.137 1.00 72.62 87 GLY A C 1
ATOM 707 O O . GLY A 1 87 ? -8.129 0.413 -13.183 1.00 72.62 87 GLY A O 1
ATOM 708 N N . GLU A 1 88 ? -6.157 0.947 -14.080 1.00 66.44 88 GLU A N 1
ATOM 709 C CA . GLU A 1 88 ? -6.730 1.627 -15.256 1.00 66.44 88 GLU A CA 1
ATOM 710 C C . GLU A 1 88 ? -7.382 0.674 -16.275 1.00 66.44 88 GLU A C 1
ATOM 712 O O . GLU A 1 88 ? -8.086 1.123 -17.181 1.00 66.44 88 GLU A O 1
ATOM 717 N N . ARG A 1 89 ? -7.123 -0.636 -16.173 1.00 63.34 89 ARG A N 1
ATOM 718 C CA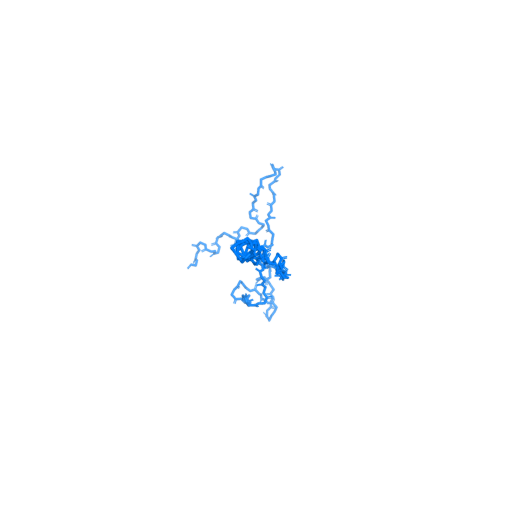 . ARG A 1 89 ? -7.622 -1.663 -17.105 1.00 63.34 89 ARG A CA 1
ATOM 719 C C . ARG A 1 89 ? -8.734 -2.539 -16.524 1.00 63.34 89 ARG A C 1
ATOM 721 O O . ARG A 1 89 ? -9.196 -3.441 -17.225 1.00 63.34 89 ARG A O 1
ATOM 728 N N . GLU A 1 90 ? -9.126 -2.294 -15.280 1.00 55.81 90 GLU A N 1
ATOM 729 C CA . GLU A 1 90 ? -10.235 -2.949 -14.571 1.00 55.81 90 GLU A CA 1
ATOM 730 C C . GLU A 1 90 ? -11.431 -1.994 -14.467 1.00 55.81 90 GLU A C 1
ATOM 732 O O . GLU A 1 90 ? -12.571 -2.487 -14.624 1.00 55.81 90 GLU A O 1
#

Foldseek 3Di:
DVVVVVVVVVVVVVVVVVVVVVPPPPPVPDFFEEEDELCQCVDDDPSRDDPVNDDPVRGPHYHYDDWDADPVRDTHRPDCCSVPVVVVVD

Organism: NCBI:txid163714

InterPro domains:
  IPR001223 Glycoside hydrolase family 18, catalytic domain [PF00704] (31-85)
  IPR001223 Glycoside hydrolase family 18, catalytic domain [PS51910] (30-90)
  IPR017853 Glycoside hydrolase superfamily [SSF51445] (13-86)
  IPR050314 Glycosyl hydrolase family 18 [PTHR11177] (28-85)

Radius of gyration: 27.4 Å; chains: 1; bounding box: 51×54×70 Å

Sequence (90 aa):
MALRNFLLHLLVVAVLSNDLENLSTHSSSKRVVCYYTNWSVYRQGIAKFLPDNINPYLCTHLVYAFGGLTKSYEIKPFDNYQDIEKGERE

Secondary structure (DSSP, 8-state):
-HHHHHHHHHHHHHHHHHHHHT------PPP-EEEEEGGGGGS-GGG---GGG--TTS-SEEEEE-EEE-TTS-EEESSHIIIIITGGG-

pLDDT: mean 87.05, std 13.52, range [51.97, 98.25]